Protein AF-A0A3D5EYK9-F1 (afdb_monomer_lite)

Radius of gyration: 16.26 Å; chains: 1; bounding box: 31×14×41 Å

Foldseek 3Di:
DVVCVVVVHDDDDDDDDDPPLVVCCVVPNVVVSVVVVVVVVVVVVVVDDD

Secondary structure (DSSP, 8-state):
-HHHHHHT----------TTHHHHHHHH-HHHHHHHHHHHHHHHHHHS--

Structure (mmCIF, N/CA/C/O backbone):
data_AF-A0A3D5EYK9-F1
#
_entry.id   AF-A0A3D5EYK9-F1
#
loop_
_atom_site.group_PDB
_atom_site.id
_atom_site.type_symbol
_atom_site.label_atom_id
_atom_site.label_alt_id
_atom_site.label_comp_id
_atom_site.label_asym_id
_atom_site.label_entity_id
_atom_site.label_seq_id
_atom_site.pdbx_PDB_ins_code
_atom_site.Cartn_x
_atom_site.Cartn_y
_atom_site.Cartn_z
_atom_site.occupancy
_atom_site.B_iso_or_equiv
_atom_site.auth_seq_id
_atom_site.auth_comp_id
_atom_site.auth_asym_id
_atom_site.auth_atom_id
_atom_site.pdbx_PDB_model_num
ATOM 1 N N . MET A 1 1 ? -10.320 4.554 21.406 1.00 65.62 1 MET A N 1
ATOM 2 C CA . MET A 1 1 ? -10.268 3.719 22.628 1.00 65.62 1 MET A CA 1
ATOM 3 C C . MET A 1 1 ? -11.434 4.014 23.579 1.00 65.62 1 MET A C 1
ATOM 5 O O . MET A 1 1 ? -12.119 3.072 23.943 1.00 65.62 1 MET A O 1
ATOM 9 N N . GLU A 1 2 ? -11.753 5.272 23.924 1.00 75.12 2 GLU A N 1
ATOM 10 C CA . GLU A 1 2 ? -12.834 5.591 24.893 1.00 75.12 2 GLU A CA 1
ATOM 11 C C . GLU A 1 2 ? -14.223 5.013 24.561 1.00 75.12 2 GLU A C 1
ATOM 13 O O . GLU A 1 2 ? -14.860 4.434 25.435 1.00 75.12 2 GLU A O 1
ATOM 18 N N . ARG A 1 3 ? -14.697 5.099 23.305 1.00 76.12 3 ARG A N 1
ATOM 19 C CA . ARG A 1 3 ? -15.980 4.474 22.902 1.00 76.12 3 ARG A CA 1
ATOM 20 C C . ARG A 1 3 ? -15.970 2.953 23.068 1.00 76.12 3 ARG A C 1
ATOM 22 O O . ARG A 1 3 ? -16.972 2.372 23.456 1.00 76.12 3 ARG A O 1
ATOM 29 N N . MET A 1 4 ? -14.843 2.313 22.781 1.00 82.44 4 MET A N 1
ATOM 30 C CA . MET A 1 4 ? -14.694 0.865 22.894 1.00 82.44 4 MET A CA 1
ATOM 31 C C . MET A 1 4 ? -14.785 0.422 24.361 1.00 82.44 4 MET A C 1
ATOM 33 O O . MET A 1 4 ? -15.549 -0.484 24.671 1.00 82.44 4 MET A O 1
ATOM 37 N N . VAL A 1 5 ? -14.085 1.125 25.260 1.00 77.69 5 VAL A N 1
ATOM 38 C CA . VAL A 1 5 ? -14.130 0.888 26.714 1.00 77.69 5 VAL A CA 1
ATOM 39 C C . VAL A 1 5 ? -15.528 1.161 27.277 1.00 77.69 5 VAL A C 1
ATOM 41 O O . VAL A 1 5 ? -16.008 0.407 28.115 1.00 77.69 5 VAL A O 1
ATOM 44 N N . ARG A 1 6 ? -16.214 2.199 26.781 1.00 83.12 6 ARG A N 1
ATOM 45 C CA . ARG A 1 6 ? -17.560 2.581 27.238 1.00 83.12 6 ARG A CA 1
ATOM 46 C C . ARG A 1 6 ? -18.658 1.586 26.838 1.00 83.12 6 ARG A C 1
ATOM 48 O O . ARG A 1 6 ? -19.622 1.453 27.581 1.00 83.12 6 ARG A O 1
ATOM 55 N N . TYR A 1 7 ? -18.530 0.914 25.691 1.00 86.06 7 TYR A N 1
ATOM 56 C CA . TYR A 1 7 ? -19.557 -0.002 25.163 1.00 86.06 7 TYR A CA 1
ATOM 57 C C . TYR A 1 7 ? -19.134 -1.483 25.145 1.00 86.06 7 TYR A C 1
ATOM 59 O O . TYR A 1 7 ? -19.902 -2.329 24.697 1.00 86.06 7 TYR A O 1
ATOM 67 N N . GLY A 1 8 ? -17.930 -1.814 25.628 1.00 82.75 8 GLY A N 1
ATOM 68 C CA . GLY A 1 8 ? -17.441 -3.195 25.730 1.00 82.75 8 GLY A CA 1
ATOM 69 C C . GLY A 1 8 ? -17.179 -3.885 24.387 1.00 82.75 8 GLY A C 1
ATOM 70 O O . GLY A 1 8 ? -17.218 -5.110 24.308 1.00 82.75 8 GLY A O 1
ATOM 71 N N . HIS A 1 9 ? -16.937 -3.130 23.313 1.00 86.62 9 HIS A N 1
ATOM 72 C CA . HIS A 1 9 ? -16.684 -3.715 21.995 1.00 86.62 9 HIS A CA 1
ATOM 73 C C . HIS A 1 9 ? -15.246 -4.226 21.863 1.00 86.62 9 HIS A C 1
ATOM 75 O O . HIS A 1 9 ? -14.310 -3.594 22.342 1.00 86.62 9 HIS A O 1
ATOM 81 N N . SER A 1 10 ? -15.048 -5.342 21.162 1.00 86.00 10 SER A N 1
ATOM 82 C CA . SER A 1 10 ? -13.711 -5.783 20.754 1.00 86.00 10 SER A CA 1
ATOM 83 C C . SER A 1 10 ? -13.201 -4.920 19.598 1.00 86.00 10 SER A C 1
ATOM 85 O O . SER A 1 10 ? -13.943 -4.624 18.662 1.00 86.00 10 SER A O 1
ATOM 87 N N . LEU A 1 11 ? -11.927 -4.532 19.653 1.00 89.38 11 LEU A N 1
ATOM 88 C CA . LEU A 1 11 ? -11.238 -3.807 18.588 1.00 89.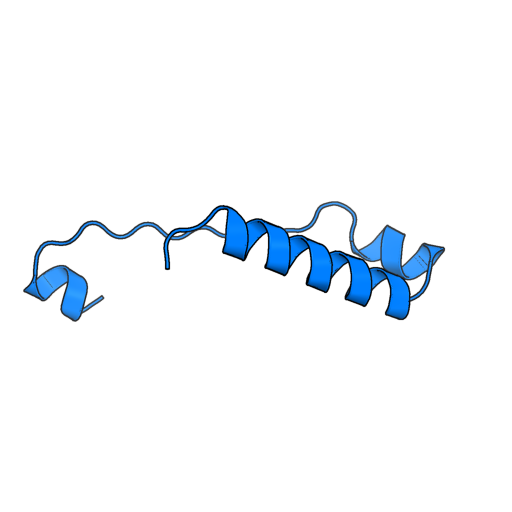38 11 LEU A CA 1
ATOM 89 C C . LEU A 1 11 ? -10.082 -4.656 18.067 1.00 89.38 11 LEU A C 1
ATOM 91 O O . LEU A 1 11 ? -9.358 -5.269 18.846 1.00 89.38 11 LEU A O 1
ATOM 95 N N . CYS A 1 12 ? -9.902 -4.642 16.752 1.00 89.50 12 CYS A N 1
ATOM 96 C CA . CYS A 1 12 ? -8.736 -5.188 16.075 1.00 89.50 12 CYS A CA 1
ATOM 97 C C . CYS A 1 12 ? -8.107 -4.081 15.222 1.00 89.50 12 CYS A C 1
ATOM 99 O O . CYS A 1 12 ? -8.828 -3.256 14.656 1.00 89.50 12 CYS A O 1
ATOM 101 N N . LEU A 1 13 ? -6.777 -4.063 15.140 1.00 92.56 13 LEU A N 1
ATOM 102 C CA . LEU A 1 13 ? -6.019 -3.202 14.239 1.00 92.56 13 LEU A CA 1
ATOM 103 C C . LEU A 1 13 ? -5.297 -4.087 13.226 1.00 92.56 13 LEU A C 1
ATOM 105 O O . LEU A 1 13 ? -4.595 -5.018 13.612 1.00 92.56 13 LEU A O 1
ATOM 109 N N . LEU A 1 14 ? -5.455 -3.765 11.946 1.00 93.31 14 LEU A N 1
ATOM 110 C CA . LEU A 1 14 ? -4.734 -4.410 10.860 1.00 93.31 14 LEU A CA 1
ATOM 111 C C . LEU A 1 14 ? -3.746 -3.407 10.263 1.00 93.31 14 LEU A C 1
ATOM 113 O O . LEU A 1 14 ? -4.151 -2.331 9.827 1.00 93.31 14 LEU A O 1
ATOM 117 N N . LEU A 1 15 ? -2.465 -3.768 10.257 1.00 95.56 15 LEU A N 1
ATOM 118 C CA . LEU A 1 15 ? -1.414 -3.032 9.563 1.00 95.56 15 LEU A CA 1
ATOM 119 C C . LEU A 1 15 ? -1.058 -3.808 8.294 1.00 95.56 15 LEU A C 1
ATOM 121 O O . LEU A 1 15 ? -0.800 -5.007 8.365 1.00 95.56 15 LEU A O 1
ATOM 125 N N . ILE A 1 16 ? -1.093 -3.134 7.147 1.00 94.88 16 ILE A N 1
ATOM 126 C CA . ILE A 1 16 ? -0.866 -3.737 5.831 1.00 94.88 16 I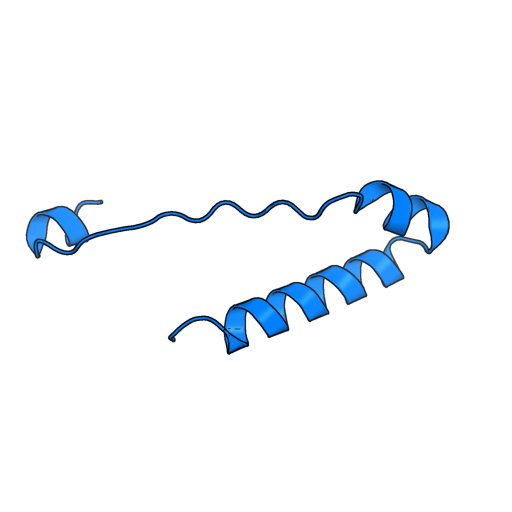LE A CA 1
ATOM 127 C C . ILE A 1 16 ? 0.321 -3.026 5.196 1.00 94.88 16 ILE A C 1
ATOM 129 O O . ILE A 1 16 ? 0.333 -1.796 5.145 1.00 94.88 16 ILE A O 1
ATOM 133 N N . ASP A 1 17 ? 1.277 -3.804 4.702 1.00 95.50 17 ASP A N 1
ATOM 134 C CA . ASP A 1 17 ? 2.387 -3.335 3.877 1.00 95.50 17 ASP A CA 1
ATOM 135 C C . ASP A 1 17 ? 2.302 -3.988 2.492 1.00 95.50 17 ASP A C 1
ATOM 137 O O . ASP A 1 17 ? 1.836 -5.123 2.366 1.00 95.50 17 ASP A O 1
ATOM 141 N N . VAL A 1 18 ? 2.684 -3.252 1.446 1.00 96.62 18 VAL A N 1
ATOM 142 C CA . VAL A 1 18 ? 2.658 -3.761 0.068 1.00 96.62 18 VAL A CA 1
ATOM 143 C C . VAL A 1 18 ? 4.051 -4.240 -0.298 1.00 96.62 18 VAL A C 1
ATOM 145 O O . VAL A 1 18 ? 4.939 -3.438 -0.604 1.00 96.62 18 VAL A O 1
ATOM 148 N N . ASP A 1 19 ? 4.217 -5.558 -0.310 1.00 96.56 19 ASP A N 1
ATOM 149 C CA . ASP A 1 19 ? 5.491 -6.185 -0.633 1.00 96.56 19 ASP A CA 1
ATOM 150 C C . ASP A 1 19 ? 6.018 -5.710 -1.993 1.00 96.56 19 ASP A C 1
ATOM 152 O O . ASP A 1 19 ? 5.300 -5.653 -2.994 1.00 96.56 19 ASP A O 1
ATOM 156 N N . HIS A 1 20 ? 7.308 -5.372 -2.028 1.00 95.19 20 HIS A N 1
ATOM 157 C CA . HIS A 1 20 ? 8.020 -4.965 -3.244 1.00 95.19 20 HIS A CA 1
ATOM 158 C C . HIS A 1 20 ? 7.408 -3.765 -3.992 1.00 95.19 20 HIS A C 1
ATOM 160 O O . HIS A 1 20 ? 7.644 -3.594 -5.191 1.00 95.19 20 HIS A O 1
ATOM 166 N N . PHE A 1 21 ? 6.695 -2.874 -3.299 1.00 97.94 21 PHE A N 1
ATOM 167 C CA . PHE A 1 21 ? 6.084 -1.713 -3.948 1.00 97.94 21 PHE A CA 1
ATOM 168 C C . PHE A 1 21 ? 7.102 -0.748 -4.584 1.00 97.94 21 PHE A C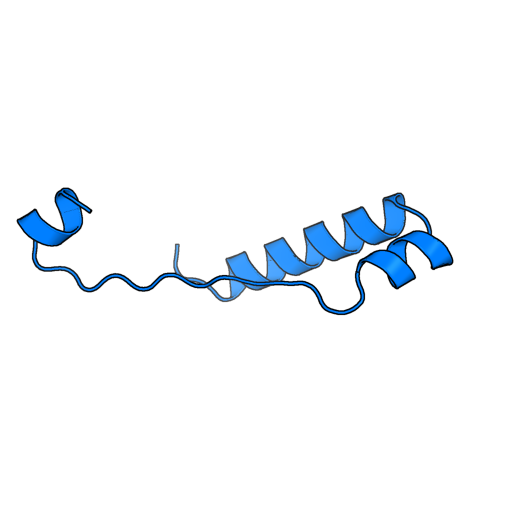 1
ATOM 170 O O . PHE A 1 21 ? 6.870 -0.209 -5.665 1.00 97.94 21 PHE A O 1
ATOM 177 N N . LYS A 1 22 ? 8.273 -0.556 -3.961 1.00 97.19 22 LYS A N 1
ATOM 178 C CA . LYS A 1 22 ? 9.341 0.294 -4.515 1.00 97.19 22 LYS A CA 1
ATOM 179 C C . LYS A 1 22 ? 9.874 -0.234 -5.864 1.00 97.19 22 LYS A C 1
ATOM 181 O O . LYS A 1 22 ? 9.864 0.547 -6.808 1.00 97.19 22 LYS A O 1
ATOM 186 N N . PRO A 1 23 ? 10.249 -1.521 -6.014 1.00 98.31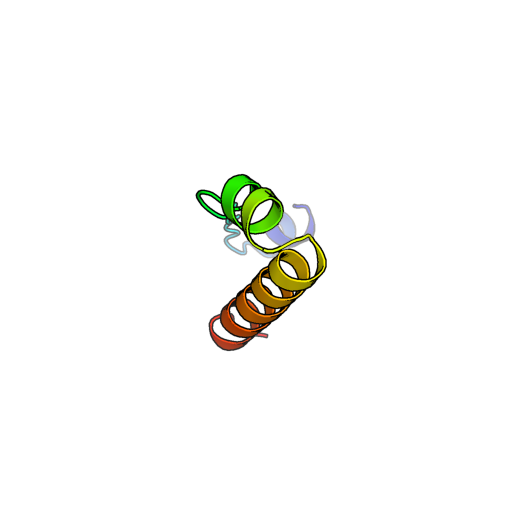 23 PRO A N 1
ATOM 187 C CA . PRO A 1 23 ? 10.572 -2.099 -7.320 1.00 98.31 23 PRO A CA 1
ATOM 188 C C . PRO A 1 23 ? 9.516 -1.872 -8.409 1.00 98.31 23 PRO A C 1
ATOM 190 O O . PRO A 1 23 ? 9.881 -1.624 -9.553 1.00 98.31 23 PRO A O 1
ATOM 193 N N . ILE A 1 24 ? 8.221 -1.909 -8.070 1.00 97.75 24 ILE A N 1
ATOM 194 C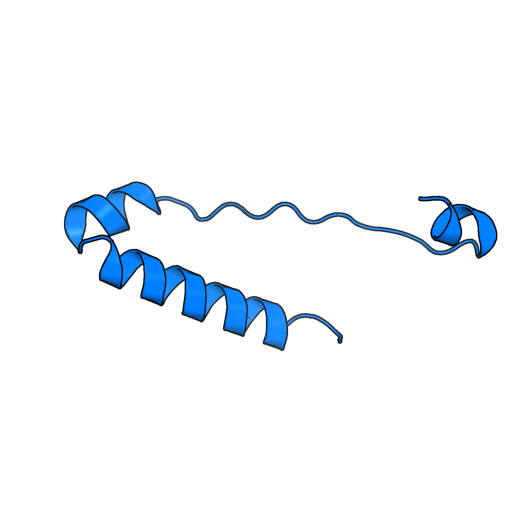 CA . ILE A 1 24 ? 7.147 -1.612 -9.031 1.00 97.75 24 ILE A CA 1
ATOM 195 C C . ILE A 1 24 ? 7.240 -0.156 -9.503 1.00 97.75 24 ILE A C 1
ATOM 197 O O . ILE A 1 24 ? 7.212 0.098 -10.706 1.00 97.75 24 ILE A O 1
ATOM 201 N N . ASN A 1 25 ? 7.400 0.794 -8.579 1.00 98.12 25 ASN A N 1
ATOM 202 C CA . ASN A 1 25 ? 7.593 2.204 -8.934 1.00 98.12 25 ASN A CA 1
ATOM 203 C C . ASN A 1 25 ? 8.851 2.419 -9.773 1.00 98.12 25 ASN A C 1
ATOM 205 O O . ASN A 1 25 ? 8.812 3.149 -10.759 1.00 98.12 25 ASN A O 1
ATOM 209 N N . ASP A 1 26 ? 9.951 1.779 -9.390 1.00 98.19 26 ASP A N 1
ATOM 210 C CA . ASP A 1 26 ? 11.240 1.952 -10.050 1.00 98.19 26 ASP A CA 1
ATOM 211 C C . ASP A 1 26 ? 11.222 1.342 -11.471 1.00 98.19 26 ASP A C 1
ATOM 213 O O . ASP A 1 26 ? 11.837 1.894 -12.381 1.00 98.19 26 ASP A O 1
ATOM 217 N N . GLN A 1 27 ? 10.487 0.241 -11.691 1.00 98.38 27 GLN A N 1
ATOM 218 C CA . GLN A 1 27 ? 10.389 -0.439 -12.992 1.00 98.38 27 GLN A CA 1
ATOM 219 C C . GLN A 1 27 ? 9.322 0.154 -13.925 1.00 98.38 27 GLN A C 1
ATOM 221 O O . GLN A 1 27 ? 9.532 0.203 -15.137 1.00 98.38 27 GLN A O 1
ATOM 226 N N . TYR A 1 28 ? 8.175 0.575 -13.387 1.00 97.69 28 TYR A N 1
ATOM 227 C CA . TYR A 1 28 ? 7.001 0.963 -14.182 1.00 97.69 28 TYR A CA 1
ATOM 228 C C . TYR A 1 28 ? 6.599 2.436 -14.018 1.00 97.69 28 TYR A C 1
ATOM 230 O O . TYR A 1 28 ? 5.696 2.914 -14.707 1.00 97.69 28 TYR A O 1
ATOM 238 N N . GLY A 1 29 ? 7.278 3.173 -13.141 1.00 97.88 29 GLY A N 1
ATOM 239 C CA . GLY A 1 29 ? 6.984 4.564 -12.822 1.00 97.88 29 GLY A CA 1
ATOM 240 C C . GLY A 1 29 ? 5.876 4.729 -11.780 1.00 97.88 29 GLY A C 1
ATOM 241 O O . GLY A 1 29 ? 5.013 3.872 -11.585 1.00 97.88 29 GLY A O 1
ATOM 242 N N . HIS A 1 30 ? 5.874 5.893 -11.128 1.00 97.38 30 HIS A N 1
ATOM 243 C CA . HIS A 1 30 ? 4.947 6.204 -10.034 1.00 97.38 30 HIS A CA 1
ATOM 244 C C . HIS A 1 30 ? 3.468 6.137 -10.428 1.00 97.38 30 HIS A C 1
ATOM 246 O O . HIS A 1 30 ? 2.658 5.680 -9.633 1.00 97.38 30 HIS A O 1
ATOM 252 N N . ALA A 1 31 ? 3.112 6.504 -11.664 1.00 98.19 31 ALA A N 1
ATOM 253 C CA . ALA A 1 31 ? 1.725 6.423 -12.128 1.00 98.19 31 ALA A CA 1
ATOM 254 C C . ALA A 1 31 ? 1.171 4.984 -12.084 1.00 98.19 31 ALA A C 1
ATOM 256 O O . ALA A 1 31 ? -0.007 4.774 -11.797 1.00 98.19 31 ALA A O 1
ATOM 257 N N . VAL A 1 32 ? 2.022 3.981 -12.335 1.00 98.19 32 VAL A N 1
ATOM 258 C CA . VAL A 1 32 ? 1.639 2.568 -12.217 1.00 98.19 32 VAL A CA 1
ATOM 259 C C . VAL A 1 32 ? 1.539 2.158 -10.750 1.00 98.19 32 VAL A C 1
ATOM 261 O O . VAL A 1 32 ? 0.595 1.459 -10.383 1.00 98.19 32 VAL A O 1
ATOM 264 N N . GLY A 1 33 ? 2.443 2.635 -9.893 1.00 98.19 33 GLY A N 1
ATOM 265 C CA . GLY A 1 33 ? 2.323 2.449 -8.446 1.00 98.19 33 GLY A CA 1
ATOM 266 C C . GLY A 1 33 ? 1.013 2.992 -7.882 1.00 98.19 33 GLY A C 1
ATOM 267 O O . GLY A 1 33 ? 0.332 2.297 -7.129 1.00 98.19 33 GLY A O 1
ATOM 268 N N . ASP A 1 34 ? 0.610 4.189 -8.302 1.00 98.44 34 ASP A N 1
ATOM 269 C CA . ASP A 1 34 ? -0.658 4.796 -7.893 1.00 98.44 34 ASP A CA 1
ATOM 270 C C . ASP A 1 34 ? -1.851 3.933 -8.320 1.00 98.44 34 ASP A C 1
ATOM 272 O O . ASP A 1 34 ? -2.756 3.679 -7.522 1.00 98.44 34 ASP A O 1
ATOM 276 N N . ALA A 1 35 ? -1.834 3.407 -9.550 1.00 98.31 35 ALA A N 1
ATOM 277 C CA . ALA A 1 35 ? -2.870 2.497 -10.032 1.00 98.31 35 ALA A CA 1
ATOM 278 C C . ALA A 1 35 ? -2.938 1.197 -9.204 1.00 98.31 35 ALA A C 1
ATOM 280 O O . ALA A 1 35 ? -4.032 0.710 -8.895 1.00 98.31 35 ALA A O 1
ATOM 281 N N . VAL A 1 36 ? -1.789 0.656 -8.786 1.00 97.75 36 VAL A N 1
ATOM 282 C CA . VAL A 1 36 ? -1.720 -0.505 -7.882 1.00 97.75 36 VAL A CA 1
ATOM 283 C C . VAL A 1 36 ? -2.349 -0.180 -6.524 1.00 97.75 36 VAL A C 1
ATOM 285 O O . VAL A 1 36 ? -3.192 -0.946 -6.051 1.00 97.75 36 VAL A O 1
ATOM 288 N N . LEU A 1 37 ? -2.020 0.966 -5.917 1.00 98.06 37 LEU A N 1
ATOM 289 C CA . LEU A 1 37 ? -2.586 1.385 -4.626 1.00 98.06 37 LEU A CA 1
ATOM 290 C C . LEU A 1 37 ? -4.099 1.622 -4.699 1.00 98.06 37 LEU A C 1
ATOM 292 O O . LEU A 1 37 ? -4.840 1.214 -3.798 1.00 98.06 37 LEU A O 1
ATOM 296 N N . GLN A 1 38 ? -4.579 2.236 -5.781 1.00 98.31 38 GLN A N 1
ATOM 297 C CA . GLN A 1 38 ? -6.009 2.423 -6.024 1.00 98.31 38 GLN A CA 1
ATOM 298 C C . GLN A 1 38 ? -6.731 1.078 -6.110 1.00 98.31 38 GLN A C 1
ATOM 300 O O . GLN A 1 38 ? -7.768 0.880 -5.469 1.00 98.31 38 GLN A O 1
ATOM 305 N N . ARG A 1 39 ? -6.164 0.118 -6.852 1.00 98.12 39 ARG A N 1
ATOM 306 C CA . ARG A 1 39 ? -6.747 -1.219 -6.977 1.00 98.12 39 ARG A CA 1
ATOM 307 C C . ARG A 1 39 ? -6.739 -1.971 -5.649 1.00 98.12 39 ARG A C 1
ATOM 309 O O . ARG A 1 39 ? -7.756 -2.571 -5.306 1.00 98.12 39 ARG A O 1
ATOM 316 N N . LEU A 1 40 ? -5.641 -1.916 -4.897 1.00 97.69 40 LEU A N 1
ATOM 317 C CA . LEU A 1 40 ? -5.541 -2.526 -3.572 1.00 97.69 40 LEU A CA 1
ATOM 318 C C . LEU A 1 40 ? -6.602 -1.963 -2.623 1.00 97.69 40 LEU A C 1
ATOM 320 O O . LEU A 1 40 ? -7.326 -2.722 -1.985 1.00 97.69 40 LEU A O 1
ATOM 324 N N . THR A 1 41 ? -6.751 -0.640 -2.581 1.00 97.19 41 THR A N 1
ATOM 325 C CA . THR A 1 41 ? -7.741 0.019 -1.719 1.00 97.19 41 THR A CA 1
ATOM 326 C C . THR A 1 41 ? -9.163 -0.402 -2.085 1.00 97.19 41 THR A C 1
ATOM 328 O O . THR A 1 41 ? -9.958 -0.709 -1.198 1.00 97.19 41 THR A O 1
ATOM 331 N N . ALA A 1 42 ? -9.480 -0.496 -3.380 1.00 97.75 42 ALA A N 1
ATOM 332 C CA . ALA A 1 42 ? -10.781 -0.977 -3.838 1.00 97.75 42 ALA A CA 1
ATOM 333 C C . ALA A 1 42 ? -11.052 -2.433 -3.414 1.00 97.75 42 ALA A C 1
ATOM 335 O O . ALA A 1 42 ? -12.168 -2.759 -3.009 1.00 97.75 42 ALA A O 1
ATOM 336 N N . LEU A 1 43 ? -10.037 -3.305 -3.462 1.00 97.56 43 LEU A N 1
ATOM 337 C CA . LEU A 1 43 ? -10.149 -4.688 -2.986 1.00 97.56 43 LEU A CA 1
ATOM 338 C C . LEU A 1 43 ? -10.380 -4.748 -1.470 1.00 97.56 43 LEU A C 1
ATOM 340 O O . LEU A 1 43 ? -11.257 -5.482 -1.020 1.00 97.56 43 LEU A O 1
ATOM 344 N N . LEU A 1 44 ? -9.652 -3.944 -0.690 1.00 96.69 44 LEU A N 1
ATOM 345 C CA . LEU A 1 44 ? -9.835 -3.861 0.761 1.00 96.69 44 LEU A CA 1
ATOM 346 C C . LEU A 1 44 ? -11.239 -3.363 1.121 1.00 96.69 44 LEU A C 1
ATOM 348 O O . LEU A 1 44 ? -11.902 -3.954 1.966 1.00 96.69 44 LEU A O 1
ATOM 352 N N . GLN A 1 45 ? -11.734 -2.327 0.445 1.00 96.00 45 GLN A N 1
ATOM 353 C CA . GLN A 1 45 ? -13.089 -1.813 0.661 1.00 96.00 45 GLN A CA 1
ATOM 354 C C . GLN A 1 45 ? -14.178 -2.829 0.305 1.00 96.00 45 GLN A C 1
ATOM 356 O O . GLN A 1 45 ? -15.218 -2.851 0.955 1.00 96.00 45 GLN A O 1
ATOM 361 N N . ALA A 1 46 ? -13.957 -3.657 -0.718 1.00 97.12 46 ALA A N 1
ATOM 362 C CA . ALA A 1 46 ? -14.896 -4.709 -1.095 1.00 97.12 46 ALA A CA 1
ATOM 363 C C . ALA A 1 46 ? -14.883 -5.893 -0.112 1.00 97.12 46 ALA A C 1
ATOM 365 O O . ALA A 1 46 ? -15.913 -6.530 0.095 1.00 97.12 46 ALA A O 1
ATOM 366 N N . ALA A 1 47 ? -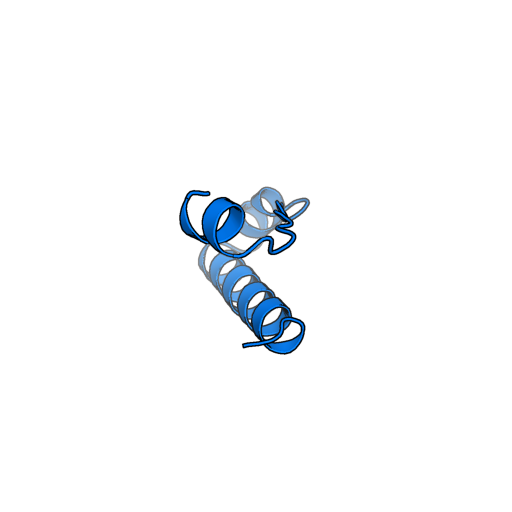13.728 -6.194 0.487 1.00 95.56 47 ALA A N 1
ATOM 367 C CA . ALA A 1 47 ? -13.571 -7.294 1.436 1.00 95.56 47 ALA A CA 1
ATOM 368 C C . ALA A 1 47 ? -14.012 -6.933 2.866 1.00 95.56 47 ALA A C 1
ATOM 370 O O . ALA A 1 47 ? -14.377 -7.817 3.645 1.00 95.56 47 ALA A O 1
ATOM 371 N N . LEU A 1 48 ? -13.967 -5.649 3.228 1.00 93.94 48 LEU A N 1
ATOM 372 C CA . LEU A 1 48 ? -14.314 -5.163 4.560 1.00 93.94 48 LEU A CA 1
ATOM 373 C C . LEU A 1 48 ? -15.783 -4.731 4.645 1.00 93.94 48 LEU A C 1
ATOM 375 O O . LEU A 1 48 ? -16.384 -4.236 3.694 1.00 93.94 48 LEU A O 1
ATOM 379 N N . ARG A 1 49 ? -16.374 -4.920 5.827 1.00 91.19 49 ARG A N 1
ATOM 380 C CA . ARG A 1 49 ? -17.737 -4.458 6.124 1.00 91.19 49 ARG A CA 1
ATOM 381 C C . ARG A 1 49 ? -17.731 -2.928 6.246 1.00 91.19 49 ARG A C 1
ATOM 383 O O . ARG A 1 49 ? -16.784 -2.379 6.806 1.00 91.19 49 ARG A O 1
ATOM 390 N N . LYS A 1 50 ? -18.768 -2.271 5.718 1.00 75.75 50 LYS A N 1
ATOM 391 C CA . LYS A 1 50 ? -18.972 -0.816 5.827 1.00 75.75 50 LYS A CA 1
ATOM 392 C C . LYS A 1 50 ? -19.477 -0.407 7.205 1.00 75.75 50 LYS A C 1
ATOM 394 O O . LYS A 1 50 ? -20.243 -1.201 7.796 1.00 75.75 50 LYS A O 1
#

pLDDT: mean 92.79, std 7.78, range [65.62, 98.44]

Sequence (50 aa):
MERMVRYGHSLCLLLIDVDHFKPINDQYGHAVGDAVLQRLTALLQAALRK